Protein AF-A0A729JWR3-F1 (afdb_monomer_lite)

Sequence (89 aa):
TGAYANAYRLAPDNRGAALGYAEALTRSSDPEDNRRGGELLRRLVSRDHTDIRVLSLYAFSAFEQGRSGEAVAAWEMMLKLLPAGDARR

Radius of gyration: 13.28 Å; chains: 1; bounding box: 26×29×39 Å

Foldseek 3Di:
DVVLVVVCVVCVPPLVSLLVQLLVLCPDPDVVSLVVSLVSLVVSCVVPVQPLVSLCSNLVSCVVVVVNVRNVVSVVSSVVNDPPDPPSD

Organism: NCBI:txid1151170

pLDDT: mean 82.68, std 12.86, range [51.16, 94.44]

Structure (mmCIF, N/CA/C/O backbone):
data_AF-A0A729JWR3-F1
#
_entry.id   AF-A0A729JWR3-F1
#
loop_
_atom_site.group_PDB
_atom_site.id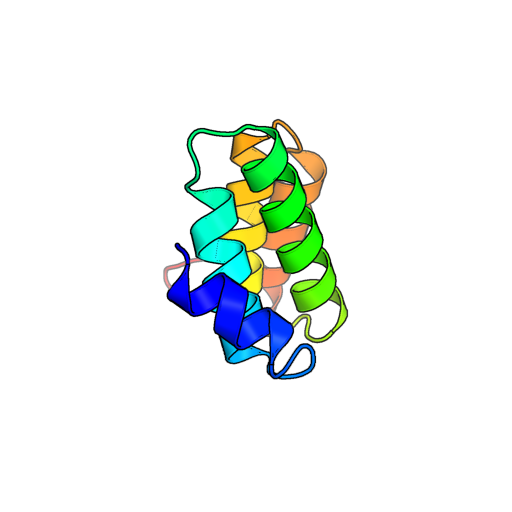
_atom_site.type_symbol
_atom_site.label_atom_id
_atom_site.label_alt_id
_atom_site.label_comp_id
_atom_site.label_asym_id
_atom_site.label_entity_id
_atom_site.label_seq_id
_atom_site.pdbx_PDB_ins_code
_atom_site.Cartn_x
_atom_site.Cartn_y
_atom_site.Cartn_z
_atom_site.occupancy
_atom_site.B_iso_or_equiv
_atom_site.auth_seq_id
_atom_site.auth_comp_id
_atom_site.auth_asym_id
_atom_site.auth_atom_id
_atom_site.pdbx_PDB_model_num
ATOM 1 N N . THR A 1 1 ? 6.672 -14.184 -9.908 1.00 54.16 1 THR A N 1
ATOM 2 C CA . THR A 1 1 ? 5.898 -13.012 -10.383 1.00 54.16 1 THR A CA 1
ATOM 3 C C . THR A 1 1 ? 4.887 -13.356 -11.479 1.00 54.16 1 THR A C 1
ATOM 5 O O . THR A 1 1 ? 3.785 -12.826 -11.436 1.00 54.16 1 THR A O 1
ATOM 8 N N . GLY A 1 2 ? 5.173 -14.290 -12.400 1.00 57.75 2 GLY A N 1
ATOM 9 C CA . GLY A 1 2 ? 4.262 -14.634 -13.512 1.00 57.75 2 GLY A CA 1
ATOM 10 C C . GLY A 1 2 ? 2.880 -15.203 -13.138 1.00 57.75 2 GLY A C 1
ATOM 11 O O . GLY A 1 2 ? 1.906 -14.925 -13.831 1.00 57.75 2 GLY A O 1
ATOM 12 N N . ALA A 1 3 ? 2.754 -15.941 -12.029 1.00 64.00 3 ALA A N 1
ATOM 13 C CA . ALA A 1 3 ? 1.470 -16.527 -11.619 1.00 64.00 3 ALA A CA 1
ATOM 14 C C . ALA A 1 3 ? 0.424 -15.465 -11.221 1.00 64.00 3 ALA A C 1
ATOM 16 O O . ALA A 1 3 ? -0.726 -15.546 -11.649 1.00 64.00 3 ALA A O 1
ATOM 17 N N . TYR A 1 4 ? 0.832 -14.431 -10.476 1.00 56.25 4 TYR A N 1
ATOM 18 C CA . TYR A 1 4 ? -0.054 -13.326 -10.088 1.00 56.25 4 TYR A CA 1
ATOM 19 C C . TYR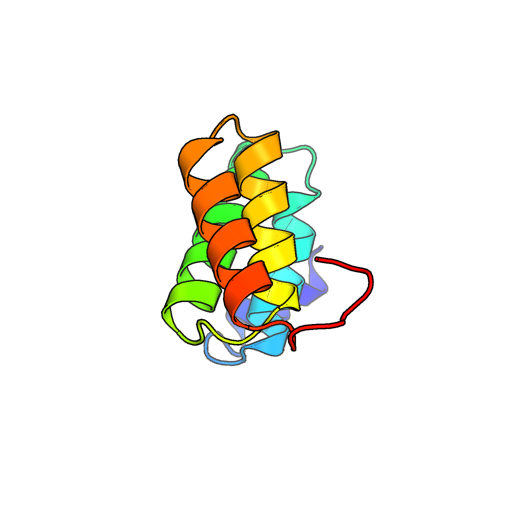 A 1 4 ? -0.412 -12.422 -11.272 1.00 56.25 4 TYR A C 1
ATOM 21 O O . TYR A 1 4 ? -1.567 -12.026 -11.403 1.00 56.25 4 TYR A O 1
ATOM 29 N N . ALA A 1 5 ? 0.540 -12.164 -12.175 1.00 61.84 5 ALA A N 1
ATOM 30 C CA . ALA A 1 5 ? 0.280 -11.415 -13.405 1.00 61.84 5 ALA A CA 1
ATOM 31 C C . ALA A 1 5 ? -0.743 -12.132 -14.305 1.00 61.84 5 ALA A C 1
ATOM 33 O O . ALA A 1 5 ? -1.662 -11.505 -14.830 1.00 61.84 5 ALA A O 1
ATOM 34 N N . ASN A 1 6 ? -0.626 -13.459 -14.443 1.00 63.19 6 ASN A N 1
ATOM 35 C CA . ASN A 1 6 ? -1.577 -14.249 -15.221 1.00 63.19 6 ASN A CA 1
ATOM 36 C C . ASN A 1 6 ? -2.962 -14.288 -14.552 1.00 63.19 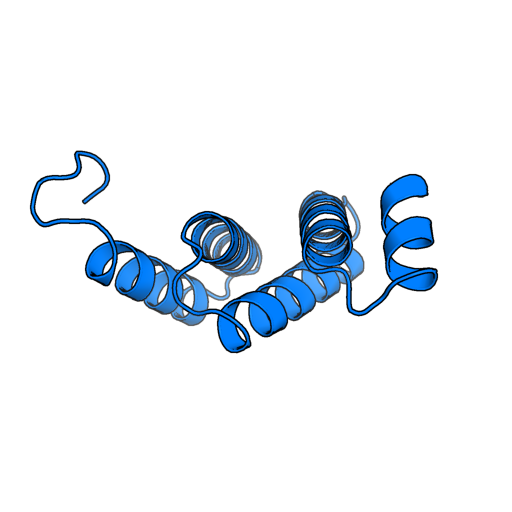6 ASN A C 1
ATOM 38 O O . ASN A 1 6 ? -3.968 -14.102 -15.228 1.00 63.19 6 ASN A O 1
ATOM 42 N N . ALA A 1 7 ? -3.022 -14.444 -13.225 1.00 64.94 7 ALA A N 1
ATOM 43 C CA . ALA A 1 7 ? -4.277 -14.405 -12.473 1.00 64.94 7 ALA A CA 1
ATOM 44 C C . ALA A 1 7 ? -4.992 -13.045 -12.590 1.00 64.94 7 ALA A C 1
ATOM 46 O O . ALA A 1 7 ? -6.198 -13.013 -12.819 1.00 64.94 7 ALA A O 1
ATOM 47 N N . TYR A 1 8 ? -4.257 -11.930 -12.509 1.00 57.34 8 TYR A N 1
ATOM 48 C CA . TYR A 1 8 ? -4.821 -10.592 -12.714 1.00 57.34 8 TYR A CA 1
ATOM 49 C C . TYR A 1 8 ? -5.340 -10.396 -14.145 1.00 57.34 8 TYR A C 1
ATOM 51 O O . TYR A 1 8 ? -6.397 -9.808 -14.348 1.00 57.34 8 TYR A O 1
ATOM 59 N N . ARG A 1 9 ? -4.641 -10.943 -15.149 1.00 63.47 9 ARG A N 1
ATOM 60 C CA . ARG A 1 9 ? -5.084 -10.891 -16.550 1.00 63.47 9 ARG A CA 1
ATOM 61 C C . ARG A 1 9 ? -6.338 -11.737 -16.808 1.00 63.47 9 ARG A C 1
ATOM 63 O O . ARG A 1 9 ? -7.132 -11.387 -17.673 1.00 63.47 9 ARG A O 1
ATOM 70 N N . LEU A 1 10 ? -6.496 -12.843 -16.079 1.00 64.81 10 LEU A N 1
ATOM 71 C CA . LEU A 1 10 ? -7.636 -13.759 -16.189 1.00 64.81 10 LEU A CA 1
ATOM 72 C C . LEU A 1 10 ? -8.872 -13.270 -15.419 1.00 64.81 10 LEU A C 1
ATOM 74 O O . LEU A 1 10 ? -9.991 -13.528 -15.851 1.00 64.81 10 LEU A O 1
ATOM 78 N N . ALA A 1 11 ? -8.684 -12.572 -14.298 1.00 61.28 11 ALA A N 1
ATOM 79 C CA . ALA A 1 11 ? -9.768 -12.044 -13.476 1.00 61.28 11 ALA A CA 1
ATOM 80 C C . ALA A 1 11 ? -9.394 -10.665 -12.893 1.00 61.28 11 ALA A C 1
ATOM 82 O O . ALA A 1 11 ? -9.049 -10.570 -11.712 1.00 61.28 11 ALA A O 1
ATOM 83 N N . PRO A 1 12 ? -9.471 -9.585 -13.692 1.00 61.06 12 PRO A N 1
ATOM 84 C CA . PRO A 1 12 ? -9.078 -8.240 -13.255 1.00 61.06 12 PRO A CA 1
ATOM 85 C C . PRO A 1 12 ? -9.952 -7.683 -12.118 1.00 61.06 12 PRO A C 1
ATOM 87 O O . PRO A 1 12 ? -9.499 -6.835 -11.349 1.00 61.06 12 PRO A O 1
ATOM 90 N N . ASP A 1 13 ? -11.175 -8.196 -11.958 1.00 68.06 13 ASP A N 1
ATOM 91 C CA . ASP A 1 13 ? -12.074 -7.844 -10.851 1.00 68.06 13 ASP A CA 1
ATOM 92 C C . ASP A 1 13 ? -11.846 -8.681 -9.583 1.00 68.06 13 ASP A C 1
ATOM 94 O O . ASP A 1 13 ? -12.404 -8.378 -8.525 1.00 68.06 13 ASP A O 1
ATOM 98 N N . ASN A 1 14 ? -10.992 -9.711 -9.638 1.00 79.25 14 ASN A N 1
ATOM 99 C CA . ASN A 1 14 ? -10.642 -10.483 -8.454 1.00 79.25 14 ASN A CA 1
ATOM 100 C C . ASN A 1 14 ? -9.677 -9.678 -7.579 1.00 79.25 14 ASN A C 1
ATOM 102 O O . ASN A 1 14 ? -8.469 -9.605 -7.816 1.00 79.25 14 ASN A O 1
ATOM 106 N N . ARG A 1 15 ? -10.231 -9.111 -6.510 1.00 77.69 15 ARG A N 1
ATOM 107 C CA . ARG A 1 15 ? -9.503 -8.304 -5.533 1.00 77.69 15 ARG A CA 1
ATOM 108 C C . ARG A 1 15 ? -8.285 -9.013 -4.929 1.00 77.69 15 ARG A C 1
ATOM 110 O O . ARG A 1 15 ? -7.265 -8.366 -4.713 1.00 77.69 15 ARG A O 1
ATOM 117 N N . GLY A 1 16 ? -8.367 -10.320 -4.678 1.00 79.81 16 GLY A N 1
ATOM 118 C CA . GLY A 1 16 ? -7.246 -11.098 -4.146 1.00 79.81 1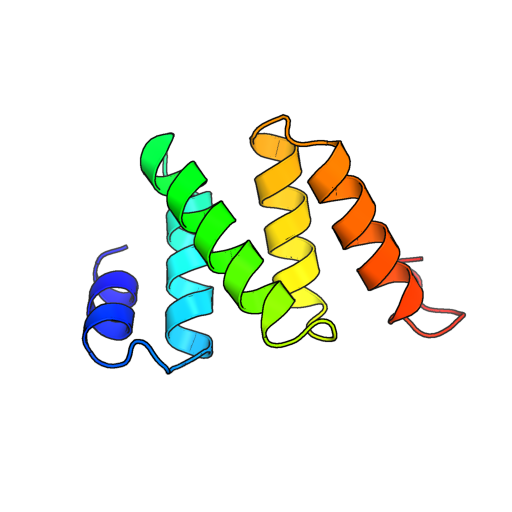6 GLY A CA 1
ATOM 119 C C . GLY A 1 16 ? -6.103 -11.230 -5.154 1.00 79.81 16 GLY A C 1
ATOM 120 O O . GLY A 1 16 ? -4.941 -11.040 -4.798 1.00 79.81 16 GLY A O 1
ATOM 121 N N . ALA A 1 17 ? -6.431 -11.475 -6.426 1.00 82.12 17 ALA A N 1
ATOM 122 C CA . ALA A 1 17 ? -5.444 -11.517 -7.504 1.00 82.12 17 ALA A CA 1
ATOM 123 C C . ALA A 1 17 ? -4.792 -10.143 -7.728 1.00 82.12 17 ALA A C 1
ATOM 125 O O . ALA A 1 17 ? -3.573 -10.057 -7.868 1.00 82.12 17 ALA A O 1
ATOM 126 N N . ALA A 1 18 ? -5.588 -9.069 -7.695 1.00 84.88 18 ALA A N 1
ATOM 127 C CA . ALA A 1 18 ? -5.095 -7.700 -7.791 1.00 84.88 18 ALA A CA 1
ATOM 128 C C . ALA A 1 18 ? -4.146 -7.346 -6.636 1.00 84.88 18 ALA A C 1
ATOM 130 O O . ALA A 1 18 ? -3.083 -6.789 -6.888 1.00 84.88 18 ALA A O 1
ATOM 131 N N . LEU A 1 19 ? -4.482 -7.709 -5.392 1.00 88.44 19 LEU A N 1
ATOM 132 C CA . LEU A 1 19 ? -3.618 -7.465 -4.233 1.00 88.44 19 LEU A CA 1
ATOM 133 C C . LEU A 1 19 ? -2.292 -8.228 -4.334 1.00 88.44 19 LEU A C 1
ATOM 135 O O . LEU A 1 19 ? -1.235 -7.618 -4.196 1.00 88.44 19 LEU A O 1
ATOM 139 N N . GLY A 1 20 ? -2.332 -9.531 -4.630 1.00 87.75 20 GLY A N 1
ATOM 140 C CA . GLY A 1 20 ? -1.114 -10.337 -4.773 1.00 87.75 20 GLY A CA 1
ATOM 141 C C . GLY A 1 20 ? -0.225 -9.868 -5.930 1.00 87.75 20 GLY A C 1
ATOM 142 O O . GLY A 1 20 ? 1.002 -9.899 -5.833 1.00 87.75 20 GLY A O 1
ATOM 143 N N . TYR A 1 21 ? -0.831 -9.371 -7.012 1.00 88.25 21 TYR A N 1
ATOM 144 C CA . TYR A 1 21 ? -0.089 -8.764 -8.113 1.00 88.25 21 TYR A CA 1
ATOM 145 C C . TYR A 1 21 ? 0.540 -7.423 -7.717 1.00 88.25 21 TYR A C 1
ATOM 147 O O . TYR A 1 21 ? 1.722 -7.218 -7.981 1.00 88.25 21 TYR A O 1
ATOM 155 N N . ALA A 1 22 ? -0.199 -6.551 -7.025 1.00 90.75 22 ALA A N 1
ATOM 156 C CA . ALA A 1 22 ? 0.324 -5.291 -6.494 1.00 90.75 22 ALA A CA 1
ATOM 157 C C . ALA A 1 22 ? 1.518 -5.523 -5.561 1.00 90.75 22 ALA A C 1
ATOM 159 O O . ALA A 1 22 ? 2.555 -4.893 -5.726 1.00 90.75 22 ALA A O 1
ATOM 160 N N . GLU A 1 23 ? 1.393 -6.460 -4.622 1.00 90.31 23 GLU A N 1
ATOM 161 C CA . GLU A 1 23 ? 2.451 -6.798 -3.669 1.00 90.31 23 GLU A CA 1
ATOM 162 C C . GLU A 1 23 ? 3.717 -7.294 -4.382 1.00 90.31 23 GLU A C 1
ATOM 164 O O . GLU A 1 23 ? 4.824 -6.846 -4.079 1.00 90.31 23 GLU A O 1
ATOM 169 N N . ALA A 1 24 ? 3.556 -8.174 -5.376 1.00 91.50 24 ALA A N 1
ATOM 170 C CA . ALA A 1 24 ? 4.667 -8.657 -6.187 1.00 91.50 24 ALA A CA 1
ATOM 171 C C . ALA A 1 24 ? 5.351 -7.522 -6.966 1.00 91.50 24 ALA A C 1
ATOM 173 O O . ALA A 1 24 ? 6.578 -7.487 -7.025 1.00 91.50 24 ALA A O 1
ATOM 174 N N . LEU A 1 25 ? 4.566 -6.599 -7.527 1.00 91.00 25 LEU A N 1
ATOM 175 C CA . LEU A 1 25 ? 5.070 -5.433 -8.246 1.00 91.00 25 LEU A CA 1
ATOM 176 C C . LEU A 1 25 ? 5.843 -4.484 -7.326 1.00 91.00 25 LEU A C 1
ATOM 178 O O . LEU A 1 25 ? 6.920 -4.052 -7.700 1.00 91.00 25 LEU A O 1
ATOM 182 N N . THR A 1 26 ? 5.352 -4.217 -6.111 1.00 90.38 26 THR A N 1
ATOM 183 C CA . THR A 1 26 ? 6.023 -3.322 -5.144 1.00 90.38 26 THR A CA 1
ATOM 184 C C . THR A 1 26 ? 7.327 -3.858 -4.555 1.00 90.38 26 THR A C 1
ATOM 186 O O . THR A 1 26 ? 8.050 -3.107 -3.910 1.00 90.38 26 THR A O 1
ATOM 189 N N . ARG A 1 27 ? 7.611 -5.155 -4.724 1.00 88.56 27 ARG A N 1
ATOM 190 C CA . ARG A 1 27 ? 8.876 -5.789 -4.314 1.00 88.56 27 ARG A CA 1
ATOM 191 C C . ARG A 1 27 ? 9.826 -6.010 -5.490 1.00 88.56 27 ARG A C 1
ATOM 193 O O . ARG A 1 27 ? 10.864 -6.649 -5.319 1.00 88.56 27 ARG A O 1
ATOM 200 N N . SER A 1 28 ? 9.446 -5.566 -6.686 1.00 90.56 28 SER A N 1
ATOM 201 C CA . SER A 1 28 ? 10.269 -5.726 -7.875 1.00 90.56 28 SER A CA 1
ATOM 202 C C . SER A 1 28 ? 11.508 -4.835 -7.779 1.00 90.56 28 SER A C 1
ATOM 204 O O . SER A 1 28 ? 11.505 -3.771 -7.160 1.00 90.56 28 SER A O 1
ATOM 206 N N . SER A 1 29 ? 12.595 -5.268 -8.411 1.00 88.25 29 SER A N 1
ATOM 207 C CA . SER A 1 29 ? 13.789 -4.431 -8.564 1.00 88.25 29 SER A CA 1
ATOM 208 C C . SER A 1 29 ? 13.607 -3.359 -9.645 1.00 88.25 29 SER A C 1
ATOM 210 O O . SER A 1 29 ? 14.422 -2.445 -9.725 1.00 88.25 29 SER A O 1
ATOM 212 N N . ASP A 1 30 ? 12.560 -3.469 -10.470 1.00 91.44 30 ASP A N 1
ATOM 213 C CA . ASP A 1 30 ? 12.215 -2.483 -11.493 1.00 91.44 30 ASP A CA 1
ATOM 214 C C . ASP A 1 30 ? 11.399 -1.322 -10.875 1.00 91.44 30 ASP A C 1
ATOM 216 O O . ASP A 1 30 ? 10.300 -1.546 -10.352 1.00 91.44 30 ASP A O 1
ATOM 220 N N . PRO A 1 31 ? 11.889 -0.068 -10.940 1.00 88.00 31 PRO A N 1
ATOM 221 C CA . PRO A 1 31 ? 11.147 1.101 -10.468 1.00 88.00 31 PRO A CA 1
ATOM 222 C C . PRO A 1 31 ? 9.770 1.277 -11.126 1.00 88.00 31 PRO A C 1
ATOM 224 O O . PRO A 1 31 ? 8.842 1.782 -10.491 1.00 88.00 31 PRO A O 1
ATOM 227 N N . GLU A 1 32 ? 9.611 0.859 -12.382 1.00 90.31 32 GLU A N 1
ATOM 228 C CA . GLU A 1 32 ? 8.343 0.956 -13.106 1.00 90.31 32 GLU A CA 1
ATOM 229 C C . GLU A 1 32 ? 7.315 -0.050 -12.571 1.00 90.31 32 GLU A C 1
ATOM 231 O O . GLU A 1 32 ? 6.135 0.285 -12.423 1.00 90.31 32 GLU A O 1
ATOM 236 N N . ASP A 1 33 ? 7.754 -1.256 -12.203 1.00 91.00 33 ASP A N 1
ATOM 237 C CA . ASP A 1 33 ? 6.908 -2.218 -11.496 1.00 91.00 33 ASP A CA 1
ATOM 238 C C . ASP A 1 33 ? 6.486 -1.657 -10.135 1.00 91.00 33 ASP A C 1
ATOM 240 O O . ASP A 1 33 ? 5.299 -1.681 -9.804 1.00 91.00 33 ASP A O 1
ATOM 244 N N . ASN A 1 34 ? 7.413 -1.061 -9.382 1.00 90.38 34 ASN A N 1
ATOM 245 C CA . ASN A 1 34 ? 7.112 -0.463 -8.078 1.00 90.38 34 ASN A CA 1
ATOM 246 C C . ASN A 1 34 ? 6.058 0.650 -8.183 1.00 90.38 34 ASN A C 1
ATOM 248 O O . ASN A 1 34 ? 5.124 0.715 -7.370 1.00 90.38 34 ASN A O 1
ATOM 252 N N . ARG A 1 35 ? 6.151 1.479 -9.230 1.00 90.56 35 ARG A N 1
ATOM 253 C CA . ARG A 1 35 ? 5.155 2.509 -9.545 1.00 90.56 35 ARG A CA 1
ATOM 254 C C . ARG A 1 35 ? 3.792 1.896 -9.863 1.00 90.56 35 ARG A C 1
ATOM 256 O O . ARG A 1 35 ? 2.788 2.281 -9.261 1.00 90.56 35 ARG A O 1
ATOM 263 N N . ARG A 1 36 ? 3.746 0.893 -10.746 1.00 91.56 36 ARG A N 1
ATOM 264 C CA . ARG A 1 36 ? 2.504 0.189 -11.124 1.00 91.56 36 ARG A CA 1
ATOM 265 C C . ARG A 1 36 ? 1.853 -0.524 -9.941 1.00 91.56 36 ARG A C 1
ATOM 267 O O . ARG A 1 36 ? 0.628 -0.488 -9.805 1.00 91.56 36 ARG A O 1
ATOM 274 N N . GLY A 1 37 ? 2.655 -1.138 -9.074 1.00 92.69 37 GLY A N 1
ATOM 275 C CA . GLY A 1 37 ? 2.202 -1.757 -7.831 1.00 92.69 37 GLY A CA 1
ATOM 276 C C . GLY A 1 37 ? 1.560 -0.732 -6.898 1.00 92.69 37 GLY A C 1
ATOM 277 O O . GLY A 1 37 ? 0.444 -0.945 -6.425 1.00 92.69 37 GLY A O 1
ATOM 278 N N . GLY A 1 38 ? 2.204 0.426 -6.721 1.00 92.81 38 GLY A N 1
ATOM 279 C CA . GLY A 1 38 ? 1.669 1.542 -5.939 1.00 92.81 38 GLY A CA 1
ATOM 280 C C . GLY A 1 38 ? 0.346 2.096 -6.485 1.00 92.81 38 GLY A C 1
ATOM 281 O O . GLY A 1 38 ? -0.581 2.350 -5.717 1.00 92.81 38 GLY A O 1
ATOM 282 N N . GLU A 1 39 ? 0.214 2.246 -7.805 1.00 92.69 39 GLU A N 1
ATOM 283 C CA . GLU A 1 39 ? -1.040 2.674 -8.443 1.00 92.69 39 GLU A CA 1
ATOM 284 C C . GLU A 1 39 ? -2.167 1.647 -8.268 1.00 92.69 39 GLU A C 1
ATOM 286 O O . GLU A 1 39 ? -3.324 2.011 -8.038 1.00 92.69 39 GLU A O 1
ATOM 291 N N . LEU A 1 40 ? -1.845 0.355 -8.364 1.00 91.56 40 LEU A N 1
ATOM 292 C CA . LEU A 1 40 ? -2.817 -0.712 -8.152 1.00 91.56 40 LEU A CA 1
ATOM 293 C C . LEU A 1 40 ? -3.283 -0.751 -6.690 1.00 91.56 40 LEU A C 1
ATOM 295 O O . LEU A 1 40 ? -4.486 -0.839 -6.448 1.00 91.56 40 LEU A O 1
ATOM 299 N N . LEU A 1 41 ? -2.367 -0.588 -5.733 1.00 93.38 41 LEU A N 1
ATOM 300 C CA . LEU A 1 41 ? -2.695 -0.445 -4.313 1.00 93.38 41 LEU A CA 1
ATOM 301 C C . LEU A 1 41 ? -3.590 0.770 -4.056 1.00 93.38 41 LEU A C 1
ATOM 303 O O . LEU A 1 41 ? -4.606 0.633 -3.381 1.00 93.38 41 LEU A O 1
ATOM 307 N N . ARG A 1 42 ? -3.296 1.926 -4.664 1.00 91.25 42 ARG A N 1
ATOM 308 C CA . ARG A 1 42 ? -4.152 3.118 -4.565 1.00 91.25 42 ARG A CA 1
ATOM 309 C C . ARG A 1 42 ? -5.578 2.839 -5.042 1.00 91.25 42 ARG A C 1
ATOM 311 O O . ARG A 1 42 ? -6.530 3.207 -4.363 1.00 91.25 42 ARG A O 1
ATOM 318 N N . ARG A 1 43 ? -5.743 2.150 -6.180 1.00 91.31 43 ARG A N 1
ATOM 319 C CA . ARG A 1 43 ? -7.073 1.746 -6.680 1.00 91.31 43 ARG A CA 1
ATOM 320 C C . ARG A 1 43 ? -7.792 0.802 -5.717 1.00 91.31 43 ARG A C 1
ATOM 322 O O . ARG A 1 43 ? -9.007 0.907 -5.571 1.00 91.31 43 ARG A O 1
ATOM 329 N N . LEU A 1 44 ? -7.063 -0.111 -5.077 1.00 90.75 44 LEU A N 1
ATOM 330 C CA . LEU A 1 44 ? -7.626 -1.025 -4.084 1.00 90.75 44 LEU A CA 1
ATOM 331 C C . LEU A 1 44 ? -8.082 -0.274 -2.825 1.00 90.75 44 LEU A C 1
ATOM 333 O O . LEU A 1 44 ? -9.202 -0.516 -2.383 1.00 90.75 44 LEU A O 1
ATOM 337 N N . VAL A 1 45 ? -7.292 0.685 -2.323 1.00 90.00 45 VAL A N 1
ATOM 338 C CA . VAL A 1 45 ? -7.696 1.575 -1.216 1.00 90.00 45 VAL A CA 1
ATOM 339 C C . VAL A 1 45 ? -8.949 2.369 -1.587 1.00 90.00 45 VAL A C 1
ATOM 341 O O . VAL A 1 45 ? -9.889 2.418 -0.805 1.00 90.00 45 VAL A O 1
ATOM 344 N N . SER A 1 46 ? -9.013 2.942 -2.795 1.00 88.38 46 SER A N 1
ATOM 345 C CA . SER A 1 46 ? -10.187 3.712 -3.238 1.00 88.38 46 SER A CA 1
ATOM 346 C C . SER A 1 46 ? -11.463 2.873 -3.369 1.00 88.38 46 SER A C 1
ATOM 348 O O . SER A 1 46 ? -12.564 3.410 -3.265 1.00 88.38 46 SER A O 1
ATOM 350 N N . ARG A 1 47 ? -11.335 1.567 -3.630 1.00 87.06 47 ARG A N 1
ATOM 351 C CA . ARG A 1 47 ? -12.473 0.637 -3.695 1.00 87.06 47 ARG A CA 1
ATOM 352 C C . ARG A 1 47 ? -12.939 0.205 -2.309 1.00 87.06 47 ARG A C 1
ATOM 354 O O . ARG A 1 47 ? -14.132 -0.003 -2.116 1.00 87.06 47 ARG A O 1
ATOM 361 N N . ASP A 1 48 ? -12.016 0.060 -1.367 1.00 84.19 48 ASP A N 1
ATOM 362 C CA . ASP A 1 48 ? -12.322 -0.293 0.011 1.00 84.19 48 ASP A CA 1
ATOM 363 C C . ASP A 1 48 ? -11.298 0.317 0.965 1.00 84.19 48 ASP A C 1
ATOM 365 O O . ASP A 1 48 ? -10.186 -0.181 1.157 1.00 84.19 48 ASP A O 1
ATOM 369 N N . HIS A 1 49 ? -11.739 1.395 1.600 1.00 82.56 49 HIS A N 1
ATOM 370 C CA . HIS A 1 49 ? -10.949 2.181 2.531 1.00 82.56 49 HIS A CA 1
ATOM 371 C C . HIS A 1 49 ? -10.825 1.520 3.906 1.00 82.56 49 HIS A C 1
ATOM 373 O O . HIS A 1 49 ? -10.234 2.124 4.786 1.00 82.56 49 HIS A O 1
ATOM 379 N N . THR A 1 50 ? -11.394 0.328 4.126 1.00 85.19 50 THR A N 1
ATOM 380 C CA . THR A 1 50 ? -11.395 -0.352 5.434 1.00 85.19 50 THR A CA 1
ATOM 381 C C . THR A 1 50 ? -10.387 -1.496 5.532 1.00 85.19 50 THR A C 1
ATOM 383 O O . THR A 1 50 ? -10.123 -2.012 6.620 1.00 85.19 50 THR A O 1
ATOM 386 N N . ASP A 1 51 ? -9.773 -1.884 4.413 1.00 88.44 51 ASP A N 1
ATOM 387 C CA . ASP A 1 51 ? -8.821 -2.990 4.380 1.00 88.44 51 ASP A CA 1
ATOM 388 C C . ASP A 1 51 ? -7.435 -2.541 4.841 1.00 88.44 51 ASP A C 1
ATOM 390 O O . ASP A 1 51 ? -6.605 -2.043 4.075 1.00 88.44 51 ASP A O 1
ATOM 394 N N . ILE A 1 52 ? -7.188 -2.767 6.131 1.00 87.56 52 ILE A N 1
ATOM 395 C CA . ILE A 1 52 ? -5.935 -2.447 6.820 1.00 87.56 52 ILE A CA 1
ATOM 396 C C . ILE A 1 52 ? -4.713 -3.011 6.079 1.00 87.56 52 ILE A C 1
ATOM 398 O O . ILE A 1 52 ? -3.664 -2.365 6.064 1.00 87.56 52 ILE A O 1
ATOM 402 N N . ARG A 1 53 ? -4.815 -4.180 5.425 1.00 88.50 53 ARG A N 1
ATOM 403 C CA . ARG A 1 53 ? -3.672 -4.773 4.706 1.00 88.50 53 ARG A CA 1
ATOM 404 C C . ARG A 1 53 ? -3.322 -3.971 3.461 1.00 88.50 53 ARG A C 1
ATOM 406 O O . ARG A 1 53 ? -2.146 -3.713 3.214 1.00 88.50 53 ARG A O 1
ATOM 413 N N . VAL A 1 54 ? -4.335 -3.558 2.703 1.00 91.69 54 VAL A N 1
ATOM 414 C CA . VAL A 1 54 ? -4.154 -2.732 1.504 1.00 91.69 54 VAL A CA 1
ATOM 415 C C . VAL A 1 54 ? -3.617 -1.355 1.894 1.00 91.69 54 VAL A C 1
ATOM 417 O O . VAL A 1 54 ? -2.671 -0.885 1.268 1.00 91.69 54 VAL A O 1
ATOM 420 N N . LEU A 1 55 ? -4.152 -0.747 2.959 1.00 91.44 55 LEU A N 1
ATOM 421 C CA . LEU A 1 55 ? -3.651 0.520 3.503 1.00 91.44 55 LEU A CA 1
ATOM 422 C C . LEU A 1 55 ? -2.181 0.425 3.930 1.00 91.44 55 LEU A C 1
ATOM 424 O O . LEU A 1 55 ? -1.388 1.293 3.576 1.00 91.44 55 LEU A O 1
ATOM 428 N N . SER A 1 56 ? -1.802 -0.651 4.626 1.00 91.25 56 SER A N 1
ATOM 429 C CA . SER A 1 56 ? -0.420 -0.885 5.071 1.00 91.25 56 SER A CA 1
ATOM 430 C C . SER A 1 56 ? 0.549 -1.010 3.892 1.00 91.25 56 SER A C 1
ATOM 432 O O . SER A 1 56 ? 1.579 -0.337 3.858 1.00 91.25 56 SER A O 1
ATOM 434 N N . LEU A 1 57 ? 0.205 -1.844 2.903 1.00 93.06 57 LEU A N 1
ATOM 435 C CA . LEU A 1 57 ? 1.007 -2.040 1.691 1.00 93.06 57 LEU A CA 1
ATOM 436 C C . LEU A 1 57 ? 1.114 -0.754 0.869 1.00 93.06 57 LEU A C 1
ATOM 438 O O . LEU A 1 57 ? 2.189 -0.424 0.372 1.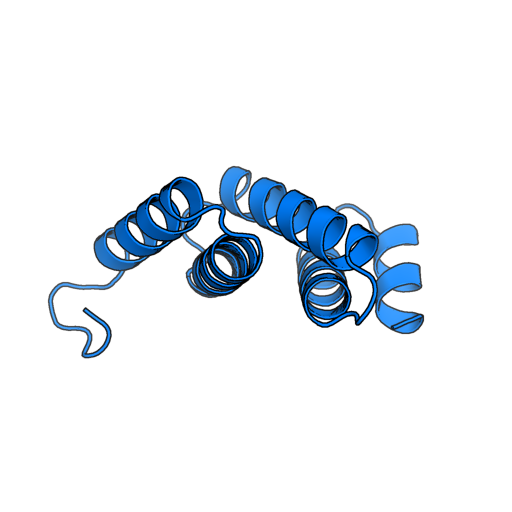00 93.06 57 LEU A O 1
ATOM 442 N N . TYR A 1 58 ? 0.009 -0.018 0.736 1.00 94.44 58 TYR A N 1
ATOM 443 C CA . TYR A 1 58 ? -0.016 1.247 0.015 1.00 94.44 58 TYR A CA 1
ATOM 444 C C . TYR A 1 58 ? 0.883 2.291 0.677 1.00 94.44 58 TYR A C 1
ATOM 446 O O . TYR A 1 58 ? 1.707 2.901 -0.001 1.00 94.44 58 TYR A O 1
ATOM 454 N N . ALA A 1 59 ? 0.768 2.454 1.995 1.00 93.31 59 ALA A N 1
ATOM 455 C CA . ALA A 1 59 ? 1.571 3.407 2.743 1.00 93.31 59 ALA A CA 1
ATOM 456 C C . ALA A 1 59 ? 3.070 3.087 2.654 1.00 93.31 59 ALA A C 1
ATOM 458 O O . ALA A 1 59 ? 3.873 3.978 2.388 1.00 93.31 59 ALA A O 1
ATOM 459 N N . PHE A 1 60 ? 3.438 1.808 2.787 1.00 92.00 60 PHE A N 1
ATOM 460 C CA . PHE A 1 60 ? 4.820 1.356 2.625 1.00 92.00 60 PHE A CA 1
ATOM 461 C C . PHE A 1 60 ? 5.345 1.623 1.206 1.00 92.00 60 PHE A C 1
ATOM 463 O O . PHE A 1 60 ? 6.399 2.223 1.032 1.00 92.00 60 PHE A O 1
ATOM 470 N N . SER A 1 61 ? 4.570 1.266 0.177 1.00 92.44 61 SER A N 1
ATOM 471 C CA . SER A 1 61 ? 4.930 1.526 -1.221 1.00 92.44 61 SER A CA 1
ATOM 472 C C . SER A 1 61 ? 5.066 3.021 -1.533 1.00 92.44 61 SER A C 1
ATOM 474 O O . SER A 1 61 ? 5.931 3.409 -2.318 1.00 92.44 61 SER A O 1
ATOM 476 N N . ALA A 1 62 ? 4.218 3.868 -0.946 1.00 92.62 62 ALA A N 1
ATOM 477 C CA . ALA A 1 62 ? 4.300 5.316 -1.092 1.00 92.62 62 ALA A CA 1
ATOM 478 C C . ALA A 1 62 ? 5.546 5.882 -0.395 1.00 92.62 62 ALA A C 1
ATOM 480 O O . ALA A 1 62 ? 6.235 6.713 -0.983 1.00 92.62 62 ALA A O 1
ATOM 481 N N . PHE A 1 63 ? 5.871 5.396 0.805 1.00 92.62 63 PHE A N 1
ATOM 482 C CA . PHE A 1 63 ? 7.067 5.785 1.552 1.00 92.62 63 PHE A CA 1
ATOM 483 C C . PHE A 1 63 ? 8.359 5.449 0.793 1.00 92.62 63 PHE A C 1
ATOM 485 O O . PHE A 1 63 ? 9.171 6.341 0.561 1.00 92.62 63 PHE A O 1
ATOM 492 N N . GLU A 1 64 ? 8.498 4.210 0.312 1.00 89.75 64 GLU A N 1
ATOM 493 C CA . GLU A 1 64 ? 9.662 3.758 -0.471 1.00 89.75 64 GLU A CA 1
ATOM 494 C C . GLU A 1 64 ? 9.851 4.566 -1.768 1.00 89.75 64 GLU A C 1
ATOM 496 O O . GLU A 1 64 ? 10.964 4.741 -2.256 1.00 89.75 64 GLU A O 1
ATOM 501 N N . GLN A 1 65 ? 8.761 5.101 -2.324 1.00 89.06 65 GLN A N 1
ATOM 502 C CA . GLN A 1 65 ? 8.777 5.934 -3.530 1.00 89.06 65 GLN A CA 1
ATOM 503 C C . GLN A 1 65 ? 8.938 7.438 -3.239 1.00 89.06 65 GLN A C 1
ATOM 505 O O . GLN A 1 65 ? 8.779 8.254 -4.146 1.00 89.06 65 GLN A O 1
ATOM 510 N N . GLY A 1 66 ? 9.199 7.835 -1.987 1.00 91.44 66 GLY A N 1
ATOM 511 C CA . GLY A 1 66 ? 9.341 9.241 -1.585 1.00 91.44 66 GLY A CA 1
ATOM 512 C C . GLY A 1 66 ? 8.026 10.032 -1.561 1.00 91.44 66 GLY A C 1
ATOM 513 O O . GLY A 1 66 ? 8.030 11.256 -1.432 1.00 91.44 66 GLY A O 1
ATOM 514 N N . ARG A 1 67 ? 6.878 9.355 -1.665 1.00 92.31 67 ARG A N 1
ATOM 515 C CA . ARG A 1 67 ? 5.529 9.945 -1.657 1.00 92.31 67 ARG A CA 1
ATOM 516 C C . ARG A 1 67 ? 4.997 10.028 -0.229 1.00 92.31 67 ARG A C 1
ATOM 518 O O . ARG A 1 67 ? 3.929 9.511 0.097 1.00 92.31 67 ARG A O 1
ATOM 525 N N . SER A 1 68 ? 5.751 10.699 0.639 1.00 87.69 68 SER A N 1
ATOM 526 C CA . SER A 1 68 ? 5.506 10.727 2.087 1.00 87.69 68 SER A CA 1
ATOM 527 C C . SER A 1 68 ? 4.118 11.254 2.464 1.00 87.69 68 SER A C 1
ATOM 529 O O . SER A 1 68 ? 3.517 10.753 3.408 1.00 87.69 68 SER A O 1
ATOM 531 N N . GLY A 1 69 ? 3.567 12.212 1.710 1.00 92.06 69 GLY A N 1
ATOM 532 C CA . GLY A 1 69 ? 2.209 12.717 1.950 1.00 92.06 69 GLY A CA 1
ATOM 533 C C . GLY A 1 69 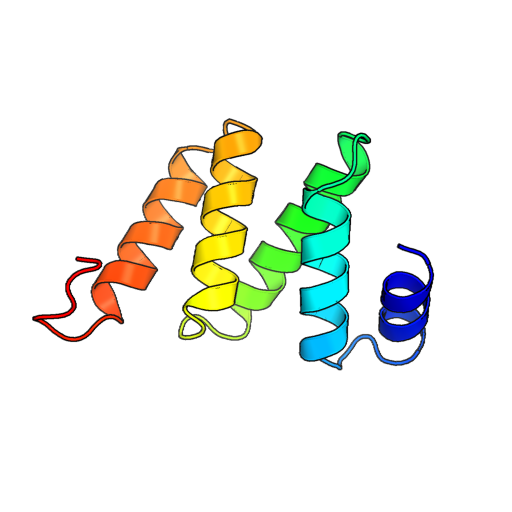? 1.126 11.650 1.751 1.00 92.06 69 GLY A C 1
ATOM 534 O O . GLY A 1 69 ? 0.199 11.552 2.552 1.00 92.06 69 GLY A O 1
ATOM 535 N N . GLU A 1 70 ? 1.267 10.804 0.726 1.00 91.69 70 GLU A N 1
ATOM 536 C CA . GLU A 1 70 ? 0.345 9.685 0.487 1.00 91.69 70 GLU A CA 1
ATOM 537 C C . GLU A 1 70 ? 0.514 8.587 1.550 1.00 91.69 70 GLU A C 1
ATOM 539 O O . GLU A 1 70 ? -0.481 8.014 1.997 1.00 91.69 70 GLU A O 1
ATOM 544 N N . ALA A 1 71 ? 1.749 8.336 1.996 1.00 92.62 71 ALA A N 1
ATOM 545 C CA . ALA A 1 71 ? 2.033 7.376 3.062 1.00 92.62 71 ALA A CA 1
ATOM 546 C C . ALA A 1 71 ? 1.384 7.781 4.396 1.00 92.62 71 ALA A C 1
ATOM 548 O O . ALA A 1 71 ? 0.683 6.975 5.010 1.00 92.62 71 ALA A O 1
ATOM 549 N N . VAL A 1 72 ? 1.547 9.045 4.805 1.00 93.12 72 VAL A N 1
ATOM 550 C CA . VAL A 1 72 ? 0.950 9.582 6.039 1.00 93.12 72 VAL A CA 1
ATOM 551 C C . VAL A 1 72 ? -0.573 9.499 5.990 1.00 93.12 72 VAL A C 1
ATOM 553 O O . VAL A 1 72 ? -1.177 8.973 6.921 1.00 93.12 72 VAL A O 1
ATOM 556 N N . ALA A 1 73 ? -1.201 9.927 4.892 1.00 91.44 73 ALA A N 1
ATOM 557 C CA . ALA A 1 73 ? -2.657 9.869 4.755 1.00 91.44 73 ALA A CA 1
ATOM 558 C C . ALA A 1 73 ? -3.203 8.432 4.881 1.00 91.44 73 ALA A C 1
ATOM 560 O O . ALA A 1 73 ? -4.245 8.201 5.501 1.00 91.44 73 ALA A O 1
ATOM 561 N N . ALA A 1 74 ? -2.492 7.454 4.316 1.00 90.56 74 ALA A N 1
ATOM 562 C CA . ALA A 1 74 ? -2.864 6.048 4.402 1.00 90.56 74 ALA A CA 1
ATOM 563 C C . ALA A 1 74 ? -2.716 5.483 5.827 1.00 90.56 74 ALA A C 1
ATOM 565 O O . ALA A 1 74 ? -3.613 4.780 6.302 1.00 90.56 74 ALA A O 1
ATOM 566 N N . TRP A 1 75 ? -1.638 5.822 6.542 1.00 90.50 75 TRP A N 1
ATOM 567 C CA . TRP A 1 75 ? -1.472 5.441 7.948 1.00 90.50 75 TRP A CA 1
ATOM 568 C C . TRP A 1 75 ? -2.498 6.113 8.862 1.00 90.50 75 TRP A C 1
ATOM 570 O O . TRP A 1 75 ? -3.075 5.446 9.714 1.00 90.50 75 TRP A O 1
ATOM 580 N N . GLU A 1 76 ? -2.807 7.393 8.660 1.00 90.06 76 GLU A N 1
ATOM 581 C CA . GLU A 1 76 ? -3.868 8.077 9.408 1.00 90.06 76 GLU A CA 1
ATOM 582 C C . GLU A 1 76 ? -5.231 7.409 9.213 1.00 90.06 76 GLU A C 1
ATOM 584 O O . GLU A 1 76 ? -6.001 7.265 10.165 1.00 90.06 76 GLU A O 1
ATOM 589 N N . MET A 1 77 ? -5.540 6.985 7.985 1.00 89.50 77 MET A N 1
ATOM 590 C CA . MET A 1 77 ? -6.759 6.235 7.694 1.00 89.50 77 MET A CA 1
ATOM 591 C C . MET A 1 77 ? -6.768 4.894 8.432 1.00 89.50 77 MET A C 1
ATOM 593 O O . MET A 1 77 ? -7.764 4.557 9.067 1.00 89.50 77 MET A O 1
ATOM 597 N N . MET A 1 78 ? -5.644 4.176 8.433 1.00 88.69 78 MET A N 1
ATOM 598 C CA . MET A 1 78 ? -5.487 2.934 9.191 1.00 88.69 78 MET A CA 1
ATOM 599 C C . MET A 1 78 ? -5.704 3.147 10.697 1.00 88.69 78 MET A C 1
ATOM 601 O O . MET A 1 78 ? -6.469 2.409 11.313 1.00 88.69 78 MET A O 1
ATOM 605 N N . LEU A 1 79 ? -5.107 4.187 11.284 1.00 85.25 79 LEU A N 1
ATOM 606 C CA . LEU A 1 79 ? -5.247 4.518 12.707 1.00 85.25 79 LEU A CA 1
ATOM 607 C C . LEU A 1 79 ? -6.689 4.871 13.104 1.00 85.25 79 LEU A C 1
ATOM 609 O O . LEU A 1 79 ? -7.086 4.623 14.241 1.00 85.25 79 LEU A O 1
ATOM 613 N N . LYS A 1 80 ? -7.482 5.435 12.184 1.00 85.12 80 LYS A N 1
ATOM 614 C CA . LYS A 1 80 ? -8.916 5.712 12.398 1.00 85.12 80 LYS A CA 1
ATOM 615 C C . LYS A 1 80 ? -9.776 4.445 12.390 1.00 85.12 80 LYS A C 1
ATOM 617 O O . LYS A 1 80 ? -10.846 4.450 12.991 1.00 85.12 80 LYS A O 1
ATOM 622 N N . LEU A 1 81 ? -9.333 3.393 11.703 1.00 82.56 81 LEU A N 1
ATOM 623 C CA . LEU A 1 81 ? -10.050 2.119 11.584 1.00 82.56 81 LEU A CA 1
ATOM 624 C C . LEU A 1 81 ? -9.698 1.139 12.702 1.00 82.56 81 LEU A C 1
ATOM 626 O O . LEU A 1 81 ? -10.506 0.273 13.036 1.00 82.56 81 LEU A O 1
ATOM 630 N N . LEU A 1 82 ? -8.497 1.255 13.270 1.00 78.75 82 LEU A N 1
ATOM 631 C CA . LEU A 1 82 ? -8.095 0.454 14.417 1.00 78.75 82 LEU A CA 1
ATOM 632 C C . LEU A 1 82 ? -8.925 0.854 15.652 1.00 78.75 82 LEU A C 1
ATOM 634 O O . LEU A 1 82 ? -9.084 2.049 15.930 1.00 78.75 82 LEU A O 1
ATOM 638 N N . PRO A 1 83 ? -9.455 -0.115 16.421 1.00 69.81 83 PRO A N 1
ATOM 639 C CA . PRO A 1 83 ? -10.187 0.191 17.642 1.00 69.81 83 PRO A CA 1
ATOM 640 C C . PRO A 1 83 ? -9.289 0.957 18.623 1.00 69.81 83 PRO A C 1
ATOM 642 O O . PRO A 1 83 ? -8.071 0.767 18.667 1.00 69.81 83 PRO A O 1
ATOM 645 N N . ALA A 1 84 ? -9.891 1.853 19.410 1.00 56.25 84 ALA A N 1
ATOM 646 C CA . ALA A 1 84 ? -9.192 2.627 20.433 1.00 56.25 84 ALA A CA 1
ATOM 647 C C . ALA A 1 84 ? -8.640 1.694 21.526 1.00 56.25 84 ALA A C 1
ATOM 649 O O . ALA A 1 84 ? -9.327 1.390 22.492 1.00 56.25 84 ALA A O 1
ATOM 650 N N . GLY A 1 85 ? -7.420 1.191 21.324 1.00 51.16 85 GLY A N 1
ATOM 651 C CA . GLY A 1 85 ? -6.764 0.221 22.203 1.00 51.16 85 GLY A CA 1
ATOM 652 C C . GLY A 1 85 ? -5.915 -0.833 21.482 1.00 51.16 85 GLY A C 1
ATOM 653 O O . GLY A 1 85 ? -5.289 -1.646 22.155 1.00 51.16 85 GLY A O 1
ATOM 654 N N . ASP A 1 86 ? -5.874 -0.853 20.144 1.00 57.69 86 ASP A N 1
ATOM 655 C CA . ASP A 1 86 ? -4.965 -1.740 19.404 1.00 57.69 86 ASP A CA 1
ATOM 656 C C . ASP A 1 86 ? -3.505 -1.280 19.594 1.00 57.69 86 ASP A C 1
ATOM 658 O O . ASP A 1 86 ? -3.193 -0.105 19.411 1.00 57.69 86 ASP A O 1
ATOM 662 N N . ALA A 1 87 ? -2.605 -2.205 19.942 1.00 56.84 87 ALA A N 1
ATOM 663 C CA . ALA A 1 87 ? -1.181 -1.942 20.195 1.00 56.84 87 ALA A CA 1
ATOM 664 C C . ALA A 1 87 ? -0.409 -1.403 18.970 1.00 56.84 87 ALA A C 1
ATOM 666 O O . ALA A 1 87 ? 0.765 -1.062 19.079 1.00 56.84 87 ALA A O 1
ATOM 667 N N . ARG A 1 88 ? -1.059 -1.359 17.800 1.00 57.38 88 ARG A N 1
ATOM 668 C CA . ARG A 1 88 ? -0.559 -0.773 16.547 1.00 57.38 88 ARG A CA 1
ATOM 669 C C . ARG A 1 88 ? -0.897 0.718 16.377 1.00 57.38 88 ARG A C 1
ATOM 671 O O . ARG A 1 88 ? -0.624 1.255 15.303 1.00 57.38 88 ARG A O 1
ATOM 678 N N . ARG A 1 89 ? -1.545 1.346 17.366 1.00 52.69 89 ARG A N 1
ATOM 679 C CA . ARG A 1 89 ? -1.889 2.775 17.367 1.00 52.69 89 ARG A CA 1
ATOM 680 C C . ARG A 1 89 ? -0.771 3.652 17.922 1.00 52.69 89 ARG A C 1
ATOM 682 O O . ARG A 1 89 ? -0.080 3.196 18.855 1.00 52.69 89 ARG A O 1
#

Secondary structure (DSSP, 8-state):
-HHHHHHHHH-TT-HHHHHHHHHHHHT-SSHHHHHHHHHHHHHHHHH-TT-HHHHHHHHHHHHHTT-HHHHHHHHHHHHHHS-TT-TT-

InterPro domains:
  IPR011990 Tetratricopeptide-like helical domain superfamily [G3DSA:1.25.40.10] (1-89)
  IPR011990 Tetratricopeptide-like helical domain superfamily [SSF48452] (4-83)
  IPR051263 Cytochrome c-type biogenesis [PTHR47870] (2-89)
  IPR056413 Cytochrome c-type biogenesis protein H, TPR domain [PF23914] (2-88)